Protein AF-A0A127T2H6-F1 (afdb_monomer)

Mean predicted aligned error: 13.93 Å

Sequence (149 aa):
MRALAIYRGICVNKRIDEARKVSEALLDDLENSSSQIDAILMRAKRLARLMRDTDAQVWLNLETKGYPDAFAFSELGSCIKYAESGGRVDLKTSKYYPQSLPTIEANAESDEALLNSLRTAKAPATKVKDFLEKNATEALMATQLKLQN

Solvent-accessible surface area (backbone atoms only — not comparable to full-atom values): 8615 Å² total; per-residue (Å²): 143,71,74,75,63,60,60,57,58,61,63,60,44,57,52,54,54,50,35,49,57,48,49,52,55,51,49,54,37,63,75,63,66,76,58,58,65,59,62,52,48,54,51,51,37,52,39,23,58,62,73,66,39,61,41,55,37,51,48,45,50,31,42,62,73,23,52,63,97,87,67,60,73,76,77,28,59,85,42,40,65,54,39,39,74,69,66,38,35,38,86,88,76,74,45,71,61,47,73,14,52,51,58,51,51,54,49,51,54,50,52,50,52,50,52,52,48,52,63,67,65,52,64,78,82,72,72,74,83,50,68,63,56,55,52,50,52,55,51,50,52,56,52,54,60,65,73,76,110

Structure (mmCIF, N/CA/C/O backbone):
data_AF-A0A127T2H6-F1
#
_entry.id   AF-A0A127T2H6-F1
#
loop_
_atom_site.group_PDB
_atom_site.id
_atom_site.type_symbol
_atom_site.label_atom_id
_atom_site.label_alt_id
_atom_site.label_comp_id
_atom_site.label_asym_id
_atom_site.label_entity_id
_atom_site.label_seq_id
_atom_site.pdbx_PDB_ins_code
_atom_site.Cartn_x
_atom_site.Cartn_y
_atom_site.Cartn_z
_atom_site.occupancy
_atom_site.B_iso_or_equiv
_atom_site.auth_seq_id
_atom_site.auth_comp_id
_atom_site.auth_asym_id
_atom_site.auth_atom_id
_atom_site.pdbx_PDB_model_num
ATOM 1 N N . MET A 1 1 ? 18.337 -3.214 -46.768 1.00 47.22 1 MET A N 1
ATOM 2 C CA . MET A 1 1 ? 18.427 -2.911 -45.318 1.00 47.22 1 MET A CA 1
ATOM 3 C C . MET A 1 1 ? 17.283 -1.998 -44.831 1.00 47.22 1 MET A C 1
ATOM 5 O O . MET A 1 1 ? 17.542 -0.901 -44.361 1.00 47.22 1 MET A O 1
ATOM 9 N N . ARG A 1 2 ? 16.004 -2.408 -44.928 1.00 47.03 2 ARG A N 1
ATOM 10 C CA . ARG A 1 2 ? 14.852 -1.604 -44.432 1.00 47.03 2 ARG A CA 1
ATOM 11 C C . ARG A 1 2 ? 13.894 -2.349 -43.485 1.00 47.03 2 ARG A C 1
ATOM 13 O O . ARG A 1 2 ? 13.033 -1.720 -42.889 1.00 47.03 2 ARG A O 1
ATOM 20 N N . ALA A 1 3 ? 14.076 -3.654 -43.273 1.00 50.41 3 ALA A N 1
ATOM 21 C CA . ALA A 1 3 ? 13.182 -4.460 -42.432 1.00 50.41 3 ALA A CA 1
ATOM 22 C C . ALA A 1 3 ? 13.450 -4.346 -40.912 1.00 50.41 3 ALA A C 1
ATOM 24 O O . ALA A 1 3 ? 12.582 -4.668 -40.109 1.00 50.41 3 ALA A O 1
ATOM 25 N N . LEU A 1 4 ? 14.621 -3.848 -40.498 1.00 50.59 4 LEU A N 1
ATOM 26 C CA . LEU A 1 4 ? 15.022 -3.781 -39.082 1.00 50.59 4 LEU A CA 1
ATOM 27 C C . LEU A 1 4 ? 14.454 -2.573 -38.311 1.00 50.59 4 LEU A C 1
ATOM 29 O O . LEU A 1 4 ? 14.447 -2.587 -37.083 1.00 50.59 4 LEU A O 1
ATOM 33 N N . ALA A 1 5 ? 13.954 -1.541 -39.000 1.00 50.31 5 ALA A N 1
ATOM 34 C CA . ALA A 1 5 ? 13.440 -0.330 -38.351 1.00 50.31 5 ALA A CA 1
ATOM 35 C C . ALA A 1 5 ? 11.970 -0.458 -37.903 1.00 50.31 5 ALA A C 1
ATOM 37 O O . ALA A 1 5 ? 11.601 0.061 -36.853 1.00 50.31 5 ALA A O 1
ATOM 38 N N . ILE A 1 6 ? 11.143 -1.202 -38.646 1.00 52.28 6 ILE A N 1
ATOM 39 C CA . ILE A 1 6 ? 9.703 -1.348 -38.358 1.00 52.28 6 ILE A CA 1
ATOM 40 C C . ILE A 1 6 ? 9.475 -2.245 -37.129 1.00 52.28 6 ILE A C 1
ATOM 42 O O . ILE A 1 6 ? 8.638 -1.945 -36.279 1.00 52.28 6 ILE A O 1
ATOM 46 N N . TYR A 1 7 ? 10.288 -3.293 -36.960 1.00 48.94 7 TYR A N 1
ATOM 47 C CA . TYR A 1 7 ? 10.193 -4.191 -35.803 1.0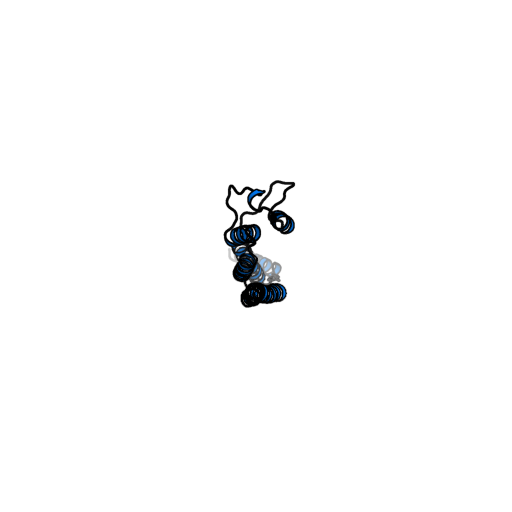0 48.94 7 TYR A CA 1
ATOM 48 C C . TYR A 1 7 ? 10.565 -3.521 -34.468 1.00 48.94 7 TYR A C 1
ATOM 50 O O . TYR A 1 7 ? 10.040 -3.904 -33.422 1.00 48.94 7 TYR A O 1
ATOM 58 N N . ARG A 1 8 ? 11.419 -2.486 -34.482 1.00 48.19 8 ARG A N 1
ATOM 59 C CA . ARG A 1 8 ? 11.766 -1.727 -33.268 1.00 48.19 8 ARG A CA 1
ATOM 60 C C . ARG A 1 8 ? 10.619 -0.839 -32.773 1.00 48.19 8 ARG A C 1
ATOM 62 O O . ARG A 1 8 ? 10.473 -0.699 -31.566 1.00 48.19 8 ARG A O 1
ATOM 69 N N . GLY A 1 9 ? 9.781 -0.300 -33.662 1.00 47.81 9 GLY A N 1
ATOM 70 C CA . GLY A 1 9 ? 8.626 0.526 -33.275 1.00 47.81 9 GLY A CA 1
ATOM 71 C C . GLY A 1 9 ? 7.462 -0.278 -32.682 1.00 47.81 9 GLY A C 1
ATOM 72 O O . GLY A 1 9 ? 6.836 0.149 -31.717 1.00 47.81 9 GLY A O 1
ATOM 73 N N . ILE A 1 10 ? 7.212 -1.485 -33.199 1.00 51.56 10 ILE A N 1
ATOM 74 C CA . ILE A 1 10 ? 6.084 -2.334 -32.771 1.00 51.56 10 ILE A CA 1
ATOM 75 C C . ILE A 1 10 ? 6.310 -2.930 -31.368 1.00 51.56 10 ILE A C 1
ATOM 77 O O . ILE A 1 10 ? 5.364 -3.091 -30.598 1.00 51.56 10 ILE A O 1
ATOM 81 N N . CYS A 1 11 ? 7.559 -3.228 -30.995 1.00 50.41 11 CYS A N 1
ATOM 82 C CA . CYS A 1 11 ? 7.880 -3.768 -29.668 1.00 50.41 11 CYS A CA 1
ATOM 83 C C . CYS A 1 11 ? 7.934 -2.710 -28.553 1.00 50.41 11 CYS A C 1
ATOM 85 O O . CYS A 1 11 ? 7.750 -3.062 -27.389 1.00 50.41 11 CYS A O 1
ATOM 87 N N . VAL A 1 12 ? 8.159 -1.430 -28.876 1.00 54.06 12 VAL A N 1
ATOM 88 C CA . VAL A 1 12 ? 8.199 -0.350 -27.871 1.00 54.06 12 VAL A CA 1
ATOM 89 C C . VAL A 1 12 ? 6.795 -0.003 -27.359 1.00 54.06 12 VAL A C 1
ATOM 91 O O . VAL A 1 12 ? 6.654 0.312 -26.179 1.00 54.06 12 VAL A O 1
ATOM 94 N N . ASN A 1 13 ? 5.754 -0.166 -28.183 1.00 63.78 13 ASN A N 1
ATOM 95 C CA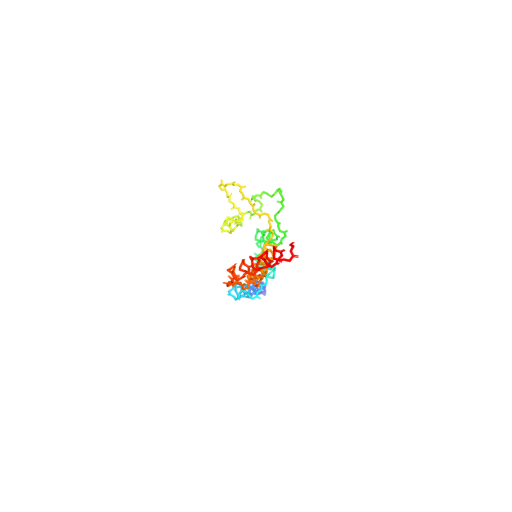 . ASN A 1 13 ? 4.382 0.173 -27.793 1.00 63.78 13 ASN A CA 1
ATOM 96 C C . ASN A 1 13 ? 3.697 -0.886 -26.924 1.00 63.78 13 ASN A C 1
ATOM 98 O O . ASN A 1 13 ? 3.054 -0.508 -25.959 1.00 63.78 13 ASN A O 1
ATOM 102 N N . LYS A 1 14 ? 3.919 -2.194 -27.132 1.00 81.75 14 LYS A N 1
ATOM 103 C CA . LYS A 1 14 ? 3.189 -3.247 -26.381 1.00 81.75 14 LYS A CA 1
ATOM 104 C C . LYS A 1 14 ? 3.264 -3.103 -24.858 1.00 81.75 14 LYS A C 1
ATOM 106 O O . LYS A 1 14 ? 2.271 -3.291 -24.168 1.00 81.75 14 LYS A O 1
ATOM 111 N N . ARG A 1 15 ? 4.441 -2.756 -24.335 1.00 86.31 15 ARG A N 1
ATOM 112 C CA . ARG A 1 15 ? 4.653 -2.548 -22.895 1.00 86.31 15 ARG A CA 1
ATOM 113 C C . ARG A 1 15 ? 3.998 -1.261 -22.396 1.00 86.31 15 ARG A C 1
ATOM 115 O O . ARG A 1 15 ? 3.480 -1.241 -21.289 1.00 86.31 15 ARG A O 1
ATOM 122 N N . ILE A 1 16 ? 4.070 -0.187 -23.183 1.00 88.88 16 ILE A N 1
ATOM 123 C CA . ILE A 1 16 ? 3.451 1.097 -22.833 1.00 88.88 16 ILE A CA 1
ATOM 124 C C . ILE A 1 16 ? 1.924 0.976 -22.890 1.00 88.88 16 ILE A C 1
ATOM 126 O O . ILE A 1 16 ? 1.243 1.475 -22.002 1.00 88.88 16 ILE A O 1
ATOM 130 N N . ASP A 1 17 ? 1.397 0.238 -23.865 1.00 89.88 17 ASP A N 1
ATOM 131 C CA . ASP A 1 17 ? -0.023 -0.086 -23.987 1.00 89.88 17 ASP A CA 1
ATOM 132 C C . ASP A 1 17 ? -0.498 -0.941 -22.805 1.00 89.88 17 ASP A C 1
ATOM 134 O O . ASP A 1 17 ? -1.566 -0.702 -22.248 1.00 89.88 17 ASP A O 1
ATOM 138 N N . GLU A 1 18 ? 0.305 -1.920 -22.379 1.00 89.94 18 GLU A N 1
ATOM 139 C CA . GLU A 1 18 ? 0.017 -2.708 -21.180 1.00 89.94 18 GLU A CA 1
ATOM 140 C C . GLU A 1 18 ? 0.066 -1.849 -19.912 1.00 89.94 18 GLU A C 1
ATOM 142 O O . GLU A 1 18 ? -0.828 -1.950 -19.076 1.00 89.94 18 GLU A O 1
ATOM 147 N N . ALA A 1 19 ? 1.060 -0.967 -19.785 1.00 92.44 19 ALA A N 1
ATOM 148 C CA . ALA A 1 19 ? 1.148 -0.035 -18.668 1.00 92.44 19 ALA A CA 1
ATOM 149 C C . ALA A 1 19 ? -0.075 0.886 -18.611 1.00 92.44 19 ALA A C 1
ATOM 151 O O . ALA A 1 19 ? -0.628 1.069 -17.532 1.00 92.44 19 ALA A O 1
ATOM 152 N N . ARG A 1 20 ? -0.548 1.381 -19.763 1.00 91.94 20 ARG A N 1
ATOM 153 C CA . ARG A 1 20 ? -1.760 2.204 -19.854 1.00 91.94 20 ARG A CA 1
ATOM 154 C C . ARG A 1 20 ? -3.003 1.444 -19.387 1.00 91.94 20 ARG A C 1
ATOM 156 O O . ARG A 1 20 ? -3.742 1.946 -18.549 1.00 91.94 20 ARG A O 1
ATOM 163 N N . LYS A 1 21 ? -3.190 0.205 -19.850 1.00 93.12 21 LYS A N 1
ATOM 164 C CA . LYS A 1 21 ? -4.308 -0.644 -19.400 1.00 93.12 21 LYS A CA 1
ATOM 165 C C . LYS A 1 21 ? -4.258 -0.920 -17.898 1.00 93.12 21 LYS A C 1
ATOM 167 O O . LYS A 1 21 ? -5.286 -0.928 -17.234 1.00 93.12 21 LYS A O 1
ATOM 172 N N . VAL A 1 22 ? -3.061 -1.168 -17.360 1.00 93.19 22 VAL A N 1
ATOM 173 C CA . VAL A 1 22 ? -2.882 -1.388 -15.919 1.00 93.19 22 VAL A CA 1
ATOM 174 C C . VAL A 1 22 ? -3.149 -0.106 -15.133 1.00 93.19 22 VAL A C 1
ATOM 176 O O . VAL A 1 22 ? -3.742 -0.195 -14.066 1.00 93.19 22 VAL A O 1
ATOM 179 N N . SER A 1 23 ? -2.747 1.064 -15.637 1.00 92.44 23 SER A N 1
ATOM 180 C CA . SER A 1 23 ? -3.017 2.337 -14.964 1.00 92.44 23 SER A CA 1
ATOM 181 C C . SER A 1 23 ? -4.495 2.716 -14.978 1.00 92.44 23 SER A C 1
ATOM 183 O O . SER A 1 23 ? -4.971 3.215 -13.970 1.00 92.44 23 SER A O 1
ATOM 185 N N . GLU A 1 24 ? -5.213 2.455 -16.075 1.00 93.31 24 GLU A N 1
ATOM 186 C CA . GLU A 1 24 ? -6.666 2.675 -16.159 1.00 93.31 24 GLU A CA 1
ATOM 187 C C . GLU A 1 24 ? -7.391 1.810 -15.124 1.00 93.31 24 GLU A C 1
ATOM 189 O O . GLU A 1 24 ? -8.081 2.337 -14.262 1.00 93.31 24 GLU A O 1
ATOM 194 N N . ALA A 1 25 ? -7.115 0.502 -15.107 1.00 91.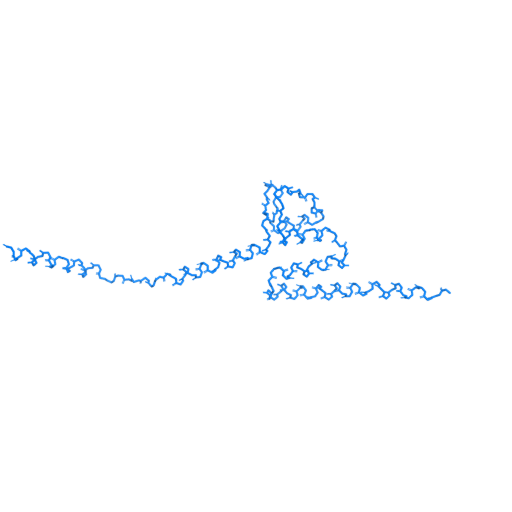19 25 ALA A N 1
ATOM 195 C CA . ALA A 1 25 ? -7.709 -0.400 -14.121 1.00 91.19 25 ALA A CA 1
ATOM 196 C C . ALA A 1 25 ? -7.344 -0.032 -12.670 1.00 91.19 25 ALA A C 1
ATOM 198 O O . ALA A 1 25 ? -8.168 -0.160 -11.772 1.00 91.19 25 ALA A O 1
ATOM 199 N N . LEU A 1 26 ? -6.107 0.420 -12.428 1.00 92.69 26 LEU A N 1
ATOM 200 C CA . LEU A 1 26 ? -5.677 0.867 -11.102 1.00 92.69 26 LEU A CA 1
ATOM 201 C C . LEU A 1 26 ? -6.419 2.135 -10.661 1.00 92.69 26 LEU A C 1
ATOM 203 O O . LEU A 1 26 ? -6.751 2.260 -9.486 1.00 92.69 26 LEU A O 1
ATOM 207 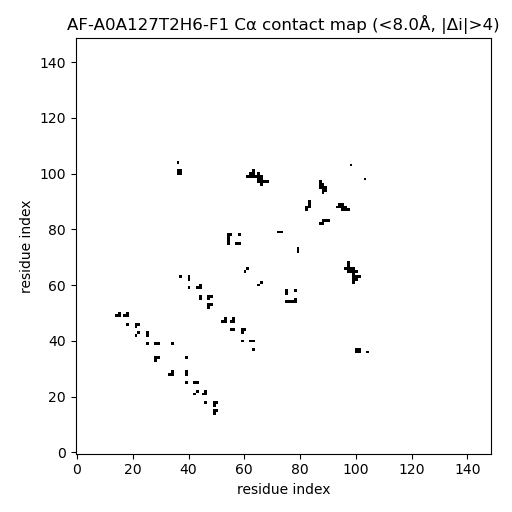N N . LEU A 1 27 ? -6.654 3.072 -11.581 1.00 92.62 27 LEU A N 1
ATOM 208 C CA . LEU A 1 27 ? -7.408 4.287 -11.293 1.00 92.62 27 LEU A CA 1
ATOM 209 C C . LEU A 1 27 ? -8.872 3.951 -10.988 1.00 92.62 27 LEU A C 1
ATOM 211 O O . LEU A 1 27 ? -9.393 4.412 -9.977 1.00 92.62 27 LEU A O 1
ATOM 215 N N . ASP A 1 28 ? -9.481 3.071 -11.785 1.00 92.25 28 ASP A N 1
ATOM 216 C CA . ASP A 1 28 ? -10.850 2.601 -11.564 1.00 92.25 28 ASP A CA 1
ATOM 217 C C . ASP A 1 28 ? -11.016 1.939 -10.184 1.00 92.25 28 ASP A C 1
ATOM 219 O O . ASP A 1 28 ? -12.025 2.153 -9.507 1.00 92.25 28 ASP A O 1
ATOM 223 N N . ASP A 1 29 ? -10.032 1.152 -9.732 1.00 90.38 29 ASP A N 1
ATOM 224 C CA . ASP A 1 29 ? -10.055 0.543 -8.396 1.00 90.38 29 ASP A CA 1
ATOM 225 C C . ASP A 1 29 ? -9.981 1.582 -7.269 1.00 90.38 29 ASP A C 1
ATOM 227 O O . ASP A 1 29 ? -10.649 1.428 -6.243 1.00 90.38 29 ASP A O 1
ATOM 231 N N . LEU A 1 30 ? -9.158 2.621 -7.450 1.00 88.50 30 LEU A N 1
ATOM 232 C CA . LEU A 1 30 ? -8.968 3.692 -6.470 1.00 88.50 30 LEU A CA 1
ATOM 233 C C . LEU A 1 30 ? -10.209 4.581 -6.358 1.00 88.50 30 LEU A C 1
ATOM 235 O O . LEU A 1 30 ? -10.592 4.951 -5.250 1.00 88.50 30 LEU A O 1
ATOM 239 N N . GLU A 1 31 ? -10.844 4.908 -7.483 1.00 91.31 31 GLU A N 1
ATOM 240 C CA . GLU A 1 31 ? -12.032 5.768 -7.517 1.00 91.31 31 GLU A CA 1
ATOM 241 C C . GLU A 1 31 ? -13.277 5.061 -6.979 1.00 91.31 31 GLU A C 1
ATOM 243 O O . GLU A 1 31 ? -14.078 5.667 -6.269 1.00 91.31 31 GLU A O 1
ATOM 248 N N . ASN A 1 32 ? -13.430 3.768 -7.275 1.00 88.25 32 ASN A N 1
ATOM 249 C CA . ASN A 1 32 ? -14.586 3.000 -6.821 1.00 88.25 32 ASN A CA 1
ATOM 250 C C . ASN A 1 32 ? -14.397 2.387 -5.425 1.00 88.25 32 ASN A C 1
ATOM 252 O O . ASN A 1 32 ? -15.345 1.8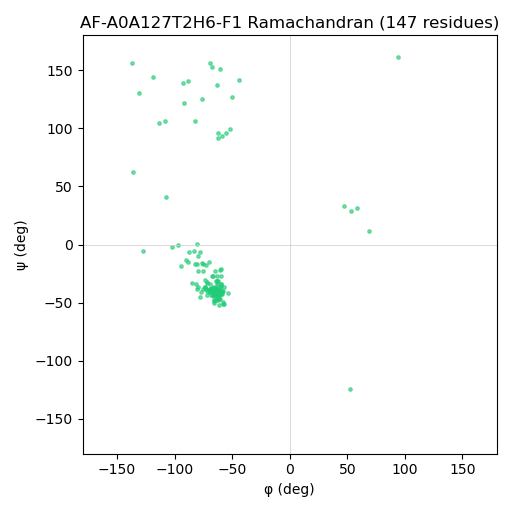08 -4.892 1.00 88.25 32 ASN A O 1
ATOM 256 N N . SER A 1 33 ? -13.200 2.486 -4.824 1.00 77.31 33 SER A N 1
ATOM 257 C CA . SER A 1 33 ? -12.854 1.882 -3.520 1.00 77.31 33 SER A CA 1
ATOM 258 C C . SER A 1 33 ? -13.296 0.413 -3.398 1.00 77.31 33 SER A C 1
ATOM 260 O O . SER A 1 33 ? -13.710 -0.056 -2.342 1.00 77.31 33 SER A O 1
ATOM 262 N N . SER A 1 34 ? -13.273 -0.309 -4.519 1.00 73.00 34 SER A N 1
ATOM 263 C CA . SER A 1 34 ? -13.901 -1.629 -4.657 1.00 73.00 34 SER A CA 1
ATOM 264 C C . SER A 1 34 ? -12.974 -2.778 -4.262 1.00 73.00 34 SER A C 1
ATOM 266 O O . SER A 1 34 ? -13.425 -3.909 -4.079 1.00 73.00 34 SER A O 1
ATOM 268 N N . SER A 1 35 ? -11.675 -2.495 -4.156 1.00 83.50 35 SER A N 1
ATOM 269 C CA . SER A 1 35 ? -10.616 -3.476 -3.945 1.00 83.50 35 SER A CA 1
ATOM 270 C C . SER A 1 35 ? -9.885 -3.221 -2.631 1.00 83.50 35 SER A C 1
ATOM 272 O O . SER A 1 35 ? -9.638 -2.075 -2.268 1.00 83.50 35 SER A O 1
ATOM 274 N N . GLN A 1 36 ? -9.475 -4.302 -1.964 1.00 88.19 36 GLN A N 1
ATOM 275 C CA . GLN A 1 36 ? -8.591 -4.240 -0.797 1.00 88.19 36 GLN A CA 1
ATOM 276 C C . GLN A 1 36 ? -7.249 -3.595 -1.155 1.00 88.19 36 GLN A C 1
ATOM 278 O O . GLN A 1 36 ? -6.758 -3.741 -2.287 1.00 88.19 36 GLN A O 1
ATOM 283 N N . ILE A 1 37 ? -6.617 -2.944 -0.179 1.00 89.38 37 ILE A N 1
ATOM 284 C CA . ILE A 1 37 ? -5.368 -2.207 -0.403 1.00 89.38 37 ILE A CA 1
ATOM 285 C C . ILE A 1 37 ? -4.250 -3.119 -0.933 1.00 89.38 37 ILE A C 1
ATOM 287 O O . ILE A 1 37 ? -3.491 -2.705 -1.811 1.00 89.38 37 ILE A O 1
ATOM 291 N N . ASP A 1 38 ? -4.176 -4.380 -0.498 1.00 88.88 38 ASP A N 1
ATOM 292 C CA . ASP A 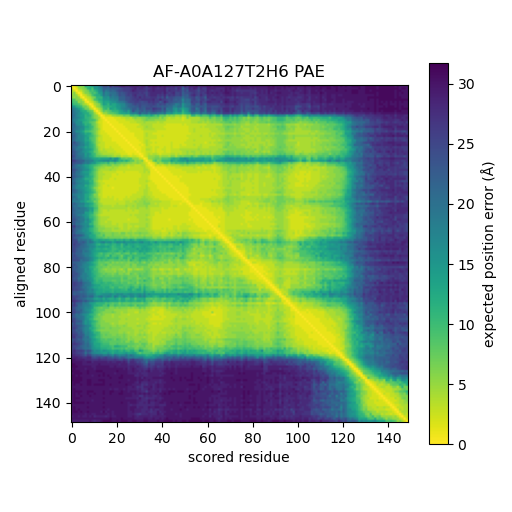1 38 ? -3.179 -5.336 -1.010 1.00 88.88 38 ASP A CA 1
ATOM 293 C C . ASP A 1 38 ? -3.303 -5.566 -2.532 1.00 88.88 38 ASP A C 1
ATOM 295 O O . ASP A 1 38 ? -2.313 -5.527 -3.269 1.00 88.88 38 ASP A O 1
ATOM 299 N N . ALA A 1 39 ? -4.531 -5.706 -3.043 1.00 90.06 39 ALA A N 1
ATOM 300 C CA . ALA A 1 39 ? -4.777 -5.889 -4.474 1.00 90.06 39 ALA A CA 1
ATOM 301 C C . ALA A 1 39 ? -4.361 -4.650 -5.288 1.00 90.06 39 ALA A C 1
ATOM 303 O O . ALA A 1 39 ? -3.743 -4.776 -6.356 1.00 90.06 39 ALA A O 1
ATOM 304 N N . ILE A 1 40 ? -4.642 -3.457 -4.755 1.00 91.81 40 ILE A N 1
ATOM 305 C CA . ILE A 1 40 ? -4.258 -2.169 -5.347 1.00 91.81 40 ILE A CA 1
ATOM 306 C C . ILE A 1 40 ? -2.728 -2.040 -5.386 1.00 91.81 40 ILE A C 1
ATOM 308 O O . ILE A 1 40 ? -2.155 -1.741 -6.439 1.00 91.81 40 ILE A O 1
ATOM 312 N N . LEU A 1 41 ? -2.040 -2.345 -4.282 1.00 91.81 41 LEU A N 1
ATOM 313 C CA . LEU A 1 41 ? -0.575 -2.305 -4.200 1.00 91.81 41 LEU A CA 1
ATOM 314 C C . LEU A 1 41 ? 0.087 -3.285 -5.169 1.00 91.81 41 LEU A C 1
ATOM 316 O O . LEU A 1 41 ? 1.072 -2.944 -5.831 1.00 91.81 41 LEU A O 1
ATOM 320 N N . MET A 1 42 ? -0.468 -4.487 -5.315 1.00 91.69 42 MET A N 1
ATOM 321 C CA . MET A 1 42 ? 0.047 -5.485 -6.252 1.00 91.69 42 MET A CA 1
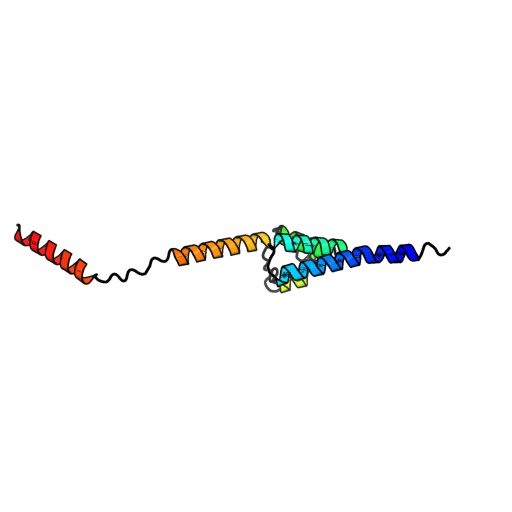ATOM 322 C C . MET A 1 42 ? -0.098 -5.036 -7.712 1.00 91.69 42 MET A C 1
ATOM 324 O O . MET A 1 42 ? 0.826 -5.239 -8.516 1.00 91.69 42 MET A O 1
ATOM 328 N N . ARG A 1 43 ? -1.201 -4.360 -8.062 1.00 92.31 43 ARG A N 1
ATOM 329 C CA . ARG A 1 43 ? -1.379 -3.740 -9.387 1.00 92.31 43 ARG A CA 1
ATOM 330 C C . ARG A 1 43 ? -0.445 -2.550 -9.603 1.00 92.31 43 ARG A C 1
ATOM 332 O O . ARG A 1 43 ? 0.222 -2.499 -10.640 1.00 92.31 43 ARG A O 1
ATOM 339 N N . ALA A 1 44 ? -0.292 -1.669 -8.617 1.00 93.00 44 ALA A N 1
ATOM 340 C CA . ALA A 1 44 ? 0.673 -0.570 -8.668 1.00 93.00 44 ALA A CA 1
ATOM 341 C C . ALA A 1 44 ? 2.114 -1.085 -8.853 1.00 93.00 44 ALA A C 1
ATOM 343 O O . ALA A 1 44 ? 2.875 -0.578 -9.680 1.00 93.00 44 ALA A O 1
ATOM 344 N N . LYS A 1 45 ? 2.483 -2.172 -8.168 1.00 92.94 45 LYS A N 1
ATOM 345 C CA . LYS A 1 45 ? 3.806 -2.798 -8.300 1.00 92.94 45 LYS A CA 1
ATOM 346 C C . LYS A 1 45 ? 4.016 -3.403 -9.686 1.00 92.94 45 LYS A C 1
ATOM 348 O O . LYS A 1 45 ? 5.122 -3.341 -10.229 1.00 92.94 45 LYS A O 1
ATOM 353 N N . ARG A 1 46 ? 2.966 -3.973 -10.289 1.00 92.56 46 ARG A N 1
ATOM 354 C CA . ARG A 1 46 ? 2.998 -4.417 -11.691 1.00 92.56 46 ARG A CA 1
ATOM 355 C C . ARG A 1 46 ? 3.234 -3.238 -12.637 1.00 92.56 46 ARG A C 1
ATOM 357 O O . ARG A 1 46 ? 4.073 -3.362 -13.527 1.00 92.56 46 ARG A O 1
ATOM 364 N N . LEU A 1 47 ? 2.564 -2.106 -12.427 1.00 93.06 47 LEU A N 1
ATOM 365 C CA . LEU A 1 47 ? 2.782 -0.892 -13.217 1.00 93.06 47 LEU A CA 1
ATOM 366 C C . LEU A 1 47 ? 4.230 -0.391 -13.100 1.00 93.06 47 LEU A C 1
ATOM 368 O O . LEU A 1 47 ? 4.884 -0.156 -14.118 1.00 93.06 47 LEU A O 1
ATOM 372 N N . ALA A 1 48 ? 4.766 -0.324 -11.880 1.00 93.12 48 ALA A N 1
ATOM 373 C CA . ALA A 1 48 ? 6.148 0.087 -11.634 1.00 93.12 48 ALA A CA 1
ATOM 374 C C . ALA A 1 48 ? 7.163 -0.825 -12.356 1.00 93.12 48 ALA A C 1
ATOM 376 O O . ALA A 1 48 ? 8.113 -0.341 -12.975 1.00 93.12 48 ALA A O 1
ATOM 377 N N . ARG A 1 49 ? 6.920 -2.145 -12.385 1.00 92.12 49 ARG A N 1
ATOM 378 C CA . ARG A 1 49 ? 7.727 -3.107 -13.166 1.00 92.12 49 ARG A CA 1
ATOM 379 C C . ARG A 1 49 ? 7.665 -2.845 -14.671 1.00 92.12 49 ARG A C 1
ATOM 381 O O . ARG A 1 49 ? 8.699 -2.902 -15.338 1.00 92.12 49 ARG A O 1
ATOM 388 N N . LEU A 1 50 ? 6.483 -2.540 -15.211 1.00 91.31 50 LEU A N 1
ATOM 389 C CA . LEU A 1 50 ? 6.318 -2.209 -16.633 1.00 91.31 50 LEU A CA 1
ATOM 390 C C . LEU A 1 50 ? 7.069 -0.918 -16.997 1.00 91.31 50 LEU A C 1
ATOM 392 O O . LEU A 1 50 ? 7.714 -0.852 -18.050 1.00 91.31 50 LEU A O 1
ATOM 396 N N . MET A 1 51 ? 7.055 0.074 -16.105 1.00 90.56 51 MET A N 1
ATOM 397 C CA . MET A 1 51 ? 7.778 1.342 -16.272 1.00 90.56 51 MET A CA 1
ATOM 398 C C . MET A 1 51 ? 9.271 1.258 -15.945 1.00 90.56 51 MET A C 1
ATOM 400 O O . MET A 1 51 ? 10.017 2.157 -16.320 1.00 90.56 51 MET A O 1
ATOM 404 N N . ARG A 1 52 ? 9.728 0.139 -15.364 1.00 89.94 52 ARG A N 1
ATOM 405 C CA . ARG A 1 52 ? 11.104 -0.059 -14.873 1.00 89.94 52 ARG A CA 1
ATOM 406 C C . ARG A 1 52 ? 11.510 0.972 -13.821 1.00 89.94 52 ARG A C 1
ATOM 408 O O . ARG A 1 52 ? 12.681 1.320 -13.720 1.00 89.94 52 ARG A O 1
ATOM 415 N N . ASP A 1 53 ? 10.542 1.427 -13.041 1.00 91.25 53 ASP A N 1
ATOM 416 C CA . ASP A 1 53 ? 10.787 2.316 -11.917 1.00 91.25 53 ASP A CA 1
ATOM 417 C C . ASP A 1 53 ? 11.213 1.464 -10.716 1.00 91.25 53 ASP A C 1
ATOM 419 O O . ASP A 1 53 ? 10.420 0.683 -10.180 1.00 91.25 53 ASP A O 1
ATOM 423 N N . THR A 1 54 ? 12.499 1.505 -10.374 1.00 89.88 54 THR A N 1
ATOM 424 C CA . THR A 1 54 ? 13.071 0.716 -9.275 1.00 89.88 54 THR A CA 1
ATOM 425 C C . THR A 1 54 ? 12.707 1.293 -7.918 1.00 89.88 54 THR A C 1
ATOM 427 O O . THR A 1 54 ? 12.393 0.525 -7.011 1.00 89.88 54 THR A O 1
ATOM 430 N N . ASP A 1 55 ? 12.677 2.618 -7.800 1.00 89.69 55 ASP A N 1
ATOM 431 C CA . ASP A 1 55 ? 12.369 3.318 -6.554 1.00 89.69 55 ASP A CA 1
ATOM 432 C C . ASP A 1 55 ? 10.919 3.032 -6.158 1.00 89.69 55 ASP A C 1
ATOM 434 O O . ASP A 1 55 ? 10.647 2.584 -5.041 1.00 89.69 55 ASP A O 1
ATOM 438 N N . ALA A 1 56 ? 9.991 3.156 -7.115 1.00 90.81 56 ALA A N 1
ATOM 439 C CA . ALA A 1 56 ? 8.585 2.842 -6.882 1.00 90.81 56 ALA A CA 1
ATOM 440 C C . ALA A 1 56 ? 8.374 1.360 -6.543 1.00 90.81 56 ALA A C 1
ATOM 442 O O . ALA A 1 56 ? 7.538 1.026 -5.706 1.00 90.81 56 ALA A O 1
ATOM 443 N N . GLN A 1 57 ? 9.141 0.447 -7.150 1.00 91.56 57 GLN A N 1
ATOM 444 C CA . GLN A 1 57 ? 9.063 -0.977 -6.810 1.00 91.56 57 GLN A CA 1
ATOM 445 C C . GLN A 1 57 ? 9.517 -1.269 -5.378 1.00 91.56 57 GLN A C 1
ATOM 447 O O . GLN A 1 57 ? 8.893 -2.106 -4.719 1.00 91.56 57 GLN A O 1
ATOM 452 N N . VAL A 1 58 ? 10.590 -0.620 -4.914 1.00 90.31 58 VAL A N 1
ATOM 453 C CA . VAL A 1 58 ? 11.084 -0.751 -3.536 1.00 90.31 58 VAL A CA 1
ATOM 454 C C . VAL A 1 58 ? 10.061 -0.170 -2.572 1.00 90.31 58 VAL A C 1
ATOM 456 O O . VAL A 1 58 ? 9.625 -0.875 -1.662 1.00 90.31 58 VAL A O 1
ATOM 459 N N . TRP A 1 59 ? 9.605 1.056 -2.826 1.00 90.12 59 TRP A N 1
ATOM 460 C CA . TRP A 1 59 ? 8.615 1.725 -1.991 1.00 90.12 59 TRP A CA 1
ATOM 461 C C . TRP A 1 59 ? 7.318 0.917 -1.865 1.00 90.12 59 TRP A C 1
ATOM 463 O O . TRP A 1 59 ? 6.903 0.596 -0.757 1.00 90.12 59 TRP A O 1
ATOM 473 N N . LEU A 1 60 ? 6.726 0.470 -2.977 1.00 91.81 60 LEU A N 1
ATOM 474 C CA . LEU A 1 60 ? 5.497 -0.334 -2.945 1.00 91.81 60 LEU A CA 1
ATOM 475 C C . LEU A 1 60 ? 5.689 -1.678 -2.230 1.00 91.81 60 LEU A C 1
ATOM 477 O O . LEU A 1 60 ? 4.765 -2.202 -1.610 1.00 91.81 60 LEU A O 1
ATOM 481 N N . ASN A 1 61 ? 6.891 -2.256 -2.295 1.00 91.00 61 ASN A N 1
ATOM 482 C CA . ASN A 1 61 ? 7.207 -3.476 -1.558 1.00 91.00 61 ASN A CA 1
ATOM 483 C C . ASN A 1 61 ? 7.273 -3.230 -0.043 1.00 91.00 61 ASN A C 1
ATOM 485 O O . ASN A 1 61 ? 6.808 -4.082 0.714 1.00 91.00 61 ASN A O 1
ATOM 489 N N . LEU A 1 62 ? 7.805 -2.081 0.380 1.00 89.50 62 LEU A N 1
ATOM 490 C CA . LEU A 1 62 ? 7.793 -1.642 1.777 1.00 89.50 62 LEU A CA 1
ATOM 491 C C . LEU A 1 62 ? 6.367 -1.332 2.245 1.00 89.50 62 LEU A C 1
ATOM 493 O O . LEU A 1 62 ? 5.977 -1.777 3.314 1.00 89.50 62 LEU A O 1
ATOM 497 N N . GLU A 1 63 ? 5.538 -0.688 1.423 1.00 89.38 63 GLU A N 1
ATOM 498 C CA . GLU A 1 63 ? 4.132 -0.435 1.778 1.00 89.38 63 GLU A CA 1
ATOM 499 C C . GLU A 1 63 ? 3.324 -1.730 1.963 1.00 89.38 63 GLU A C 1
ATOM 501 O O . GLU A 1 63 ? 2.426 -1.788 2.803 1.00 89.38 63 GLU A O 1
ATOM 506 N N . THR A 1 64 ? 3.672 -2.794 1.229 1.00 89.81 64 THR A N 1
ATOM 507 C CA . THR A 1 64 ? 3.011 -4.106 1.352 1.00 89.81 64 THR A CA 1
ATOM 508 C C . THR A 1 64 ? 3.497 -4.884 2.580 1.00 89.81 64 THR A C 1
ATOM 510 O O . THR A 1 64 ? 2.697 -5.472 3.304 1.00 89.81 64 THR A O 1
ATOM 513 N N . LYS A 1 65 ? 4.815 -4.918 2.823 1.00 88.94 65 LYS A N 1
ATOM 514 C CA . LYS A 1 65 ? 5.423 -5.765 3.869 1.00 88.94 65 LYS A CA 1
ATOM 515 C C . LYS A 1 65 ? 5.644 -5.058 5.205 1.00 88.94 65 LYS A C 1
ATOM 517 O O . LYS A 1 65 ? 5.807 -5.730 6.216 1.00 88.94 65 LYS A O 1
ATOM 522 N N . GLY A 1 66 ? 5.640 -3.734 5.202 1.00 87.00 66 GLY A N 1
ATOM 523 C CA . GLY A 1 66 ? 6.096 -2.904 6.307 1.00 87.00 66 GLY A CA 1
ATOM 524 C C . GLY A 1 66 ? 7.558 -2.494 6.139 1.00 87.00 66 GLY A C 1
ATOM 525 O O . GLY A 1 66 ? 8.322 -3.095 5.374 1.00 87.00 66 GLY A O 1
ATOM 526 N N . TYR A 1 67 ? 7.929 -1.444 6.863 1.00 86.94 67 TYR A N 1
ATOM 527 C CA . TYR A 1 67 ? 9.291 -0.928 6.906 1.00 86.94 67 TYR A CA 1
ATOM 528 C C . TYR A 1 67 ? 10.089 -1.644 8.007 1.00 86.94 67 TYR A C 1
ATOM 530 O O . TYR A 1 67 ? 9.537 -1.898 9.079 1.00 86.94 67 TYR A O 1
ATOM 538 N N . PRO A 1 68 ? 11.372 -1.973 7.774 1.00 85.00 68 PRO A N 1
ATOM 539 C CA . PRO A 1 68 ? 12.227 -2.558 8.803 1.00 85.00 68 PRO A CA 1
ATOM 540 C C . PRO A 1 68 ? 12.558 -1.546 9.914 1.00 85.00 68 PRO A C 1
ATOM 542 O O . PRO A 1 68 ? 12.585 -0.341 9.679 1.00 85.00 68 PRO A O 1
ATOM 545 N N . ASP A 1 69 ? 12.888 -2.036 11.111 1.00 76.75 69 ASP A N 1
ATOM 546 C CA . ASP A 1 69 ? 13.157 -1.187 12.289 1.00 76.75 69 ASP A CA 1
ATOM 547 C C . ASP A 1 69 ? 14.382 -0.263 12.124 1.00 76.75 69 ASP A C 1
ATOM 549 O O . ASP A 1 69 ? 14.466 0.805 12.729 1.00 76.75 69 ASP A O 1
ATOM 553 N N . ALA A 1 70 ? 15.342 -0.666 11.287 1.00 77.62 70 ALA A N 1
ATOM 554 C CA . ALA A 1 70 ? 16.548 0.095 10.959 1.00 77.62 70 ALA A CA 1
ATOM 555 C C . ALA A 1 70 ? 16.489 0.672 9.533 1.00 77.62 70 ALA A C 1
ATOM 557 O O . ALA A 1 70 ? 17.465 0.608 8.788 1.00 77.62 70 ALA A O 1
ATOM 558 N N . PHE A 1 71 ? 15.326 1.180 9.119 1.00 76.50 71 PHE A N 1
ATOM 559 C CA . PHE A 1 71 ? 15.139 1.715 7.775 1.00 76.50 71 PHE A CA 1
ATOM 560 C C . PHE A 1 71 ? 15.765 3.106 7.601 1.00 76.50 71 PHE A C 1
ATOM 562 O O . PHE A 1 71 ? 15.434 4.047 8.326 1.00 76.50 71 PHE A O 1
ATOM 569 N N . ALA A 1 72 ? 16.633 3.260 6.599 1.00 77.38 72 ALA A N 1
ATOM 570 C CA . ALA A 1 72 ? 17.174 4.557 6.213 1.00 77.38 72 ALA A CA 1
ATOM 571 C C . ALA A 1 72 ? 16.312 5.194 5.113 1.00 77.38 72 ALA A C 1
ATOM 573 O O . ALA A 1 72 ? 16.187 4.656 4.016 1.00 77.38 72 ALA A O 1
ATOM 574 N N . PHE A 1 73 ? 15.775 6.396 5.355 1.00 76.06 73 PHE A N 1
ATOM 575 C CA . PHE A 1 73 ? 14.912 7.093 4.384 1.00 76.06 73 PHE A CA 1
ATOM 576 C C . PHE A 1 73 ? 15.590 7.382 3.037 1.00 76.06 73 PHE A C 1
ATOM 578 O O . PHE A 1 73 ? 14.911 7.555 2.028 1.00 76.06 73 PHE A O 1
ATOM 585 N N . SER A 1 74 ? 16.925 7.393 2.999 1.00 76.56 74 SER A N 1
ATOM 586 C CA . SER A 1 74 ? 17.710 7.495 1.767 1.00 76.56 74 SER A CA 1
ATOM 587 C C . SER A 1 74 ? 17.467 6.339 0.789 1.00 76.56 74 SER A C 1
ATOM 589 O O . SER A 1 74 ? 17.699 6.509 -0.405 1.00 76.56 74 SER A O 1
ATOM 591 N N . GLU A 1 75 ? 16.984 5.184 1.260 1.00 77.69 75 GLU A N 1
ATOM 592 C CA . GLU A 1 75 ? 16.683 4.013 0.422 1.00 77.69 75 GLU A CA 1
ATOM 593 C C . GLU A 1 75 ? 15.424 4.192 -0.446 1.00 77.69 75 GLU A C 1
ATOM 595 O O . GLU A 1 75 ? 15.260 3.480 -1.434 1.00 77.69 75 GLU A O 1
ATOM 600 N N . LEU A 1 76 ? 14.550 5.157 -0.125 1.00 79.19 76 LEU A N 1
ATOM 601 C CA . LEU A 1 76 ? 13.352 5.474 -0.922 1.00 79.19 76 LEU A CA 1
ATOM 602 C C . LEU A 1 76 ? 13.663 6.254 -2.206 1.00 79.19 76 LEU A C 1
ATOM 604 O O . LEU A 1 76 ? 12.790 6.363 -3.070 1.00 79.19 76 LEU A O 1
ATOM 608 N N . GLY A 1 77 ? 14.860 6.836 -2.328 1.00 83.50 77 GLY A N 1
ATOM 609 C CA . GLY A 1 77 ? 15.249 7.629 -3.493 1.00 83.50 77 GLY A CA 1
ATOM 610 C C . GLY A 1 77 ? 14.232 8.728 -3.819 1.00 83.50 77 GLY A C 1
ATOM 611 O O . GLY A 1 77 ? 13.877 9.552 -2.971 1.00 83.50 77 GLY A O 1
ATOM 612 N N . SER A 1 78 ? 13.731 8.728 -5.055 1.00 84.25 78 SER A N 1
ATOM 613 C CA . SER A 1 78 ? 12.753 9.714 -5.541 1.00 84.25 78 SER A CA 1
ATOM 614 C C . SER A 1 78 ? 11.351 9.585 -4.923 1.00 84.25 78 SER A C 1
ATOM 616 O O . SER A 1 78 ? 10.554 10.528 -5.007 1.00 84.25 78 SER A O 1
ATOM 618 N N . CYS A 1 79 ? 11.046 8.457 -4.272 1.00 84.69 79 CYS A N 1
ATOM 619 C CA . CYS A 1 79 ? 9.746 8.191 -3.657 1.00 84.69 79 CYS A CA 1
ATOM 620 C C . CYS A 1 79 ? 9.589 8.788 -2.254 1.00 84.69 79 CYS A C 1
ATOM 622 O O . CYS A 1 79 ? 8.481 8.779 -1.716 1.00 84.69 79 CYS A O 1
ATOM 624 N N . ILE A 1 80 ? 10.647 9.371 -1.679 1.00 84.81 80 ILE A N 1
ATOM 625 C CA . ILE A 1 80 ? 10.595 9.985 -0.343 1.00 84.81 80 ILE A CA 1
ATOM 626 C C . ILE A 1 80 ? 9.523 11.079 -0.239 1.00 84.81 80 ILE A C 1
ATOM 628 O O . ILE A 1 80 ? 8.815 11.154 0.760 1.00 84.81 80 ILE A O 1
ATOM 632 N N . LYS A 1 81 ? 9.321 11.854 -1.313 1.00 86.81 81 LYS A N 1
ATOM 633 C CA . LYS A 1 81 ? 8.277 12.889 -1.395 1.00 86.81 81 LYS A CA 1
ATOM 634 C C . LYS A 1 81 ? 6.869 12.316 -1.211 1.00 86.81 81 LYS A C 1
ATOM 636 O O . LYS A 1 81 ? 6.006 12.974 -0.642 1.00 86.81 81 LYS A O 1
ATOM 641 N N . TYR A 1 82 ? 6.641 11.087 -1.682 1.00 85.38 82 TYR A N 1
ATOM 642 C CA . TYR A 1 82 ? 5.350 10.421 -1.552 1.00 85.38 82 TYR A CA 1
ATOM 643 C C . TYR A 1 82 ? 5.161 9.884 -0.135 1.00 85.38 82 TYR A C 1
ATOM 645 O O . TYR A 1 82 ? 4.095 10.082 0.441 1.00 85.38 82 TYR A O 1
ATOM 653 N N . ALA A 1 83 ? 6.210 9.307 0.457 1.00 83.69 83 ALA A N 1
ATOM 654 C CA . ALA A 1 83 ? 6.198 8.874 1.853 1.00 83.69 83 ALA A CA 1
ATOM 655 C C . ALA A 1 83 ? 5.967 10.048 2.828 1.00 83.69 83 ALA A C 1
ATOM 657 O O . ALA A 1 83 ? 5.192 9.915 3.776 1.00 83.69 83 ALA A O 1
ATOM 658 N N . GLU A 1 84 ? 6.570 11.212 2.567 1.00 85.31 84 GLU A N 1
ATOM 659 C CA . GLU A 1 84 ? 6.320 12.441 3.331 1.00 85.31 84 GLU A CA 1
ATOM 660 C C . GLU A 1 84 ? 4.881 12.942 3.132 1.00 85.31 84 GLU A C 1
ATOM 662 O O . GLU A 1 84 ? 4.169 13.177 4.106 1.00 85.31 84 GLU A O 1
ATOM 667 N N . SER A 1 85 ? 4.405 13.027 1.882 1.00 83.06 85 SER A N 1
ATOM 668 C CA . SER A 1 85 ? 3.031 13.474 1.592 1.00 83.06 85 SER A CA 1
ATOM 669 C C . SER A 1 85 ? 1.954 12.554 2.176 1.00 83.06 85 SER A C 1
ATOM 671 O O . SER A 1 85 ? 0.887 13.022 2.564 1.00 83.06 85 SER A O 1
ATOM 673 N N . GLY A 1 86 ? 2.244 11.254 2.274 1.00 78.88 86 GLY A N 1
ATOM 674 C CA . GLY A 1 86 ? 1.371 10.258 2.890 1.00 78.88 86 GLY A CA 1
ATOM 675 C C . GLY A 1 86 ? 1.458 10.225 4.417 1.00 78.88 86 GLY A C 1
ATOM 676 O O . GLY A 1 86 ? 0.815 9.383 5.036 1.00 78.88 86 GLY A O 1
ATOM 677 N N . GLY A 1 87 ? 2.276 11.083 5.037 1.00 81.81 87 GLY A N 1
ATOM 678 C CA . GLY A 1 87 ? 2.459 11.129 6.490 1.00 81.81 87 GLY A CA 1
ATOM 679 C C . GLY A 1 87 ? 3.183 9.912 7.075 1.00 81.81 87 GLY A C 1
ATOM 680 O O . GLY A 1 87 ? 3.201 9.740 8.294 1.00 81.81 87 GLY A O 1
ATOM 681 N N . ARG A 1 88 ? 3.789 9.062 6.232 1.00 80.75 88 ARG A N 1
ATOM 682 C CA . ARG A 1 88 ? 4.569 7.891 6.668 1.00 80.75 88 ARG A CA 1
ATOM 683 C C . ARG A 1 88 ? 5.859 8.295 7.358 1.00 80.75 88 ARG A C 1
ATOM 685 O O . ARG A 1 88 ? 6.302 7.596 8.269 1.00 80.75 88 ARG A O 1
ATOM 692 N N . VAL A 1 89 ? 6.442 9.400 6.906 1.00 79.38 89 VAL A N 1
ATOM 693 C CA . VAL A 1 89 ? 7.689 9.965 7.410 1.00 79.38 89 VAL A CA 1
ATOM 694 C C . VAL A 1 89 ? 7.470 11.444 7.664 1.00 79.38 89 VAL A C 1
ATOM 696 O O . VAL A 1 89 ? 6.997 12.162 6.788 1.00 79.38 89 VAL A O 1
ATOM 699 N N . ASP A 1 90 ? 7.853 11.902 8.847 1.00 81.25 90 ASP A N 1
ATOM 700 C CA . ASP A 1 90 ? 7.991 13.322 9.129 1.00 81.25 90 ASP A CA 1
ATOM 701 C C . ASP A 1 90 ? 9.479 13.658 9.235 1.00 81.25 90 ASP A C 1
ATOM 703 O O . ASP A 1 90 ? 10.147 13.329 10.219 1.00 81.25 90 ASP A O 1
ATOM 707 N N . LEU A 1 91 ? 9.998 14.327 8.205 1.00 74.00 91 LEU A N 1
ATOM 708 C CA . LEU A 1 91 ? 11.398 14.744 8.135 1.00 74.00 91 LEU A CA 1
ATOM 709 C C . LEU A 1 91 ? 11.757 15.775 9.216 1.00 74.00 91 LEU A C 1
ATOM 711 O O . LEU A 1 91 ? 12.927 15.891 9.578 1.00 74.00 91 LEU A O 1
ATOM 715 N N . LYS A 1 92 ? 10.777 16.512 9.759 1.00 79.50 92 LYS A N 1
ATOM 716 C CA . LYS A 1 92 ? 11.013 17.535 10.791 1.00 79.50 92 LYS A CA 1
ATOM 717 C C . LYS A 1 92 ? 11.151 16.923 12.177 1.00 79.50 92 LYS A C 1
ATOM 719 O O . LYS A 1 92 ? 11.962 17.389 12.972 1.00 79.50 92 LYS A O 1
ATOM 724 N N . THR A 1 93 ? 10.357 15.896 12.469 1.00 75.25 93 THR A N 1
ATOM 725 C CA . THR A 1 93 ? 10.343 15.231 13.782 1.00 75.25 93 THR A CA 1
ATOM 726 C C . THR A 1 93 ? 11.091 13.899 13.794 1.00 75.25 93 THR A C 1
ATOM 728 O O . THR A 1 93 ? 11.213 13.284 14.850 1.00 75.25 93 THR A O 1
ATOM 731 N N . SER A 1 94 ? 11.624 13.460 12.644 1.00 70.75 94 SER A N 1
ATOM 732 C CA . SER A 1 94 ? 12.278 12.154 12.453 1.00 70.75 94 SER A CA 1
ATOM 733 C C . SER A 1 94 ? 11.408 10.970 12.894 1.00 70.75 94 SER A C 1
ATOM 735 O O . SER A 1 94 ? 11.914 9.924 13.301 1.00 70.75 94 SER A O 1
ATOM 737 N N . LYS A 1 95 ? 10.082 11.130 12.823 1.00 78.25 95 LYS A N 1
ATOM 738 C CA . LYS A 1 95 ? 9.116 10.085 13.159 1.00 78.25 95 LYS A CA 1
ATOM 739 C C . LYS A 1 95 ? 8.744 9.306 11.902 1.00 78.25 95 LYS A C 1
ATOM 741 O O . LYS A 1 95 ? 8.513 9.904 10.852 1.00 78.25 95 LYS A O 1
ATOM 746 N N . TYR A 1 96 ? 8.634 7.984 12.022 1.00 80.00 96 TYR A N 1
ATOM 747 C CA . TYR A 1 96 ? 8.130 7.133 10.948 1.00 80.00 96 TYR A CA 1
ATOM 748 C C . TYR A 1 96 ? 7.165 6.063 11.460 1.00 80.00 96 TYR A C 1
ATOM 750 O O . TYR A 1 96 ? 7.189 5.699 12.637 1.00 80.00 96 TYR A O 1
ATOM 758 N N . TYR A 1 97 ? 6.302 5.578 10.565 1.00 84.38 97 TYR A N 1
ATOM 759 C CA . TYR A 1 97 ? 5.300 4.554 10.865 1.00 84.38 97 TYR A CA 1
ATOM 760 C C . TYR A 1 97 ? 5.615 3.255 10.107 1.00 84.38 97 TYR A C 1
ATOM 762 O O . TYR A 1 97 ? 5.356 3.191 8.904 1.00 84.38 97 TYR A O 1
ATOM 770 N N . PRO A 1 98 ? 6.140 2.211 10.782 1.00 85.00 98 PRO A N 1
ATOM 771 C CA . PRO A 1 98 ? 6.643 1.012 10.107 1.00 85.00 98 PRO A CA 1
ATOM 772 C C . PRO A 1 98 ? 5.560 0.069 9.580 1.00 85.00 98 PRO A C 1
ATOM 774 O O . PRO A 1 98 ? 5.841 -0.799 8.757 1.00 85.00 98 PRO A O 1
ATOM 777 N N . GLN A 1 99 ? 4.324 0.211 10.056 1.00 87.50 99 GLN A N 1
ATOM 778 C CA . GLN A 1 99 ? 3.237 -0.712 9.741 1.00 87.50 99 GLN A CA 1
ATOM 779 C C . GLN A 1 99 ? 2.907 -0.723 8.245 1.00 87.50 99 GLN A C 1
ATOM 781 O O . GLN A 1 99 ? 2.803 0.331 7.611 1.00 87.50 99 GLN A O 1
ATOM 786 N N . SER A 1 100 ? 2.685 -1.914 7.690 1.00 90.31 100 SER A N 1
ATOM 787 C CA . SER A 1 100 ? 2.251 -2.057 6.300 1.00 90.31 100 SER A CA 1
ATOM 788 C C . SER A 1 100 ? 0.832 -1.524 6.100 1.00 90.31 100 SER A C 1
ATOM 790 O O . SER A 1 100 ? 0.030 -1.521 7.037 1.00 90.31 100 SER A O 1
ATOM 792 N N . LEU A 1 101 ? 0.504 -1.071 4.886 1.00 89.44 101 LEU A N 1
ATOM 793 C CA . LEU A 1 101 ? -0.857 -0.613 4.584 1.00 89.44 101 LEU A CA 1
ATOM 794 C C . LEU A 1 101 ? -1.912 -1.706 4.803 1.00 89.44 101 LEU A C 1
ATOM 796 O O . LEU A 1 101 ? -2.917 -1.388 5.431 1.00 89.44 101 LEU A O 1
ATOM 800 N N . PRO A 1 102 ? -1.694 -2.978 4.403 1.00 90.44 102 PRO A N 1
ATOM 801 C CA . PRO A 1 102 ? -2.657 -4.036 4.705 1.00 90.44 102 PRO A CA 1
ATOM 802 C C . PRO A 1 102 ? -2.885 -4.236 6.210 1.00 90.44 102 PRO A C 1
ATOM 804 O O . PRO A 1 102 ? -3.995 -4.528 6.639 1.00 90.44 102 PRO A O 1
ATOM 807 N N . THR A 1 103 ? -1.852 -4.037 7.039 1.00 90.44 103 THR A N 1
ATOM 808 C CA . THR A 1 103 ? -2.005 -4.120 8.503 1.00 90.44 103 THR A CA 1
ATOM 809 C C . THR A 1 103 ? -2.857 -2.966 9.030 1.00 90.44 103 THR A C 1
ATOM 811 O O . THR A 1 103 ? -3.689 -3.161 9.909 1.00 90.44 103 THR A O 1
ATOM 814 N N . ILE A 1 104 ? -2.660 -1.759 8.495 1.00 89.56 104 ILE A N 1
ATOM 815 C CA . ILE A 1 104 ? -3.445 -0.578 8.874 1.00 89.56 104 ILE A CA 1
ATOM 816 C C . ILE A 1 104 ? -4.907 -0.742 8.450 1.00 89.56 104 ILE A C 1
ATOM 818 O O . ILE A 1 104 ? -5.790 -0.439 9.244 1.00 89.56 104 ILE A O 1
ATOM 822 N N . GLU A 1 105 ? -5.158 -1.261 7.246 1.00 90.81 105 GLU A N 1
ATOM 823 C CA . GLU A 1 105 ? -6.501 -1.591 6.751 1.00 90.81 105 GLU A CA 1
ATOM 824 C C . GLU A 1 105 ? -7.205 -2.585 7.681 1.00 90.81 105 GLU A C 1
ATOM 826 O O . GLU A 1 105 ? -8.298 -2.308 8.166 1.00 90.81 105 GLU A O 1
ATOM 831 N N . ALA A 1 106 ? -6.538 -3.693 8.015 1.00 90.88 106 ALA A N 1
ATOM 832 C CA . ALA A 1 106 ? -7.094 -4.712 8.902 1.00 90.88 106 ALA A CA 1
ATOM 833 C C . ALA A 1 106 ? -7.367 -4.183 10.321 1.00 90.88 106 ALA A C 1
ATOM 835 O O . ALA A 1 106 ? -8.372 -4.541 10.942 1.00 90.88 106 ALA A O 1
ATOM 836 N N . ASN A 1 107 ? -6.490 -3.319 10.842 1.00 91.31 107 ASN A N 1
ATOM 837 C CA . ASN A 1 107 ? -6.697 -2.671 12.136 1.00 91.31 107 ASN A CA 1
ATOM 838 C C . ASN A 1 107 ? -7.890 -1.710 12.088 1.00 91.31 107 ASN A C 1
ATOM 840 O O . ASN A 1 107 ? -8.715 -1.737 12.994 1.00 91.31 107 ASN A O 1
ATOM 844 N N . ALA A 1 108 ? -8.018 -0.915 11.023 1.00 90.19 108 ALA A N 1
ATOM 845 C CA . ALA A 1 108 ? -9.147 -0.007 10.845 1.00 90.19 108 ALA A CA 1
ATOM 846 C C . ALA A 1 108 ? -10.478 -0.771 10.758 1.00 90.19 108 ALA A C 1
ATOM 848 O O . ALA A 1 108 ? -11.430 -0.414 11.447 1.00 90.19 108 ALA A O 1
ATOM 849 N N . GLU A 1 109 ? -10.527 -1.867 9.995 1.00 91.19 109 GLU A N 1
ATOM 850 C CA . GLU A 1 109 ? -11.714 -2.726 9.900 1.00 91.19 109 GLU A CA 1
ATOM 851 C C . GLU A 1 109 ? -12.067 -3.360 11.259 1.00 91.19 109 GLU A C 1
ATOM 853 O O . GLU A 1 109 ? -13.234 -3.403 11.661 1.00 91.19 109 GLU A O 1
ATOM 858 N N . SER A 1 110 ? -11.053 -3.796 12.011 1.00 91.31 110 SER A N 1
ATOM 859 C CA . SER A 1 110 ? -11.230 -4.350 13.358 1.00 91.31 110 SER A CA 1
ATOM 860 C C . SER A 1 110 ? -11.762 -3.308 14.346 1.00 91.31 110 SER A C 1
ATOM 862 O O . SER A 1 110 ? -12.683 -3.594 15.117 1.00 91.31 110 SER A O 1
ATOM 864 N N . ASP A 1 111 ? -11.218 -2.092 14.309 1.00 91.31 111 ASP A N 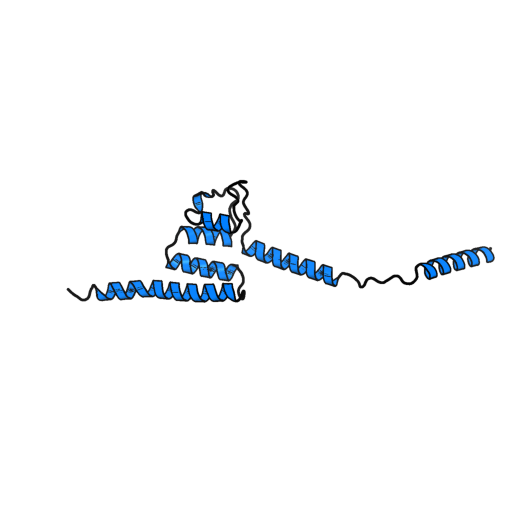1
ATOM 865 C CA . ASP A 1 111 ? -11.641 -0.981 15.161 1.00 91.31 111 ASP A CA 1
ATOM 866 C C . ASP A 1 111 ? -13.068 -0.535 14.821 1.00 91.31 111 ASP A C 1
ATOM 868 O O . ASP A 1 111 ? -13.880 -0.306 15.722 1.00 91.31 111 ASP A O 1
ATOM 872 N N . GLU A 1 112 ? -13.426 -0.480 13.537 1.00 91.12 112 GLU A N 1
ATOM 873 C CA . GLU A 1 112 ? -14.797 -0.213 13.100 1.00 91.12 112 GLU A CA 1
ATOM 874 C C . GLU A 1 112 ? -15.771 -1.290 13.586 1.00 91.12 112 GLU A C 1
ATOM 876 O O . GLU A 1 112 ? -16.850 -0.970 14.100 1.00 91.12 112 GLU A O 1
ATOM 881 N N . ALA A 1 113 ? -15.398 -2.568 13.485 1.00 90.19 113 ALA A N 1
ATOM 882 C CA . ALA A 1 113 ? -16.204 -3.669 14.004 1.00 90.19 113 ALA A CA 1
ATOM 883 C C . ALA A 1 113 ? -16.396 -3.556 15.526 1.00 90.19 113 ALA A C 1
ATOM 885 O O . ALA A 1 113 ? -17.514 -3.722 16.030 1.00 90.19 113 ALA A O 1
ATOM 886 N N . LEU A 1 114 ? -15.338 -3.198 16.259 1.00 91.50 114 LEU A N 1
ATOM 887 C CA . LEU A 1 114 ? -15.393 -2.979 17.700 1.00 91.50 114 LEU A CA 1
ATOM 888 C C . LEU A 1 114 ? -16.308 -1.799 18.047 1.00 91.50 114 LEU A C 1
ATOM 890 O O . LEU A 1 114 ? -17.200 -1.950 18.887 1.00 91.50 114 LEU A O 1
ATOM 894 N N . LEU A 1 115 ? -16.168 -0.656 17.376 1.00 90.75 115 LEU A N 1
ATOM 895 C CA . LEU A 1 115 ? -17.030 0.511 17.584 1.00 90.75 115 LEU A CA 1
ATOM 896 C C . LEU A 1 115 ? -18.498 0.202 17.269 1.00 90.75 115 LEU A C 1
ATOM 898 O O . LEU A 1 115 ? -19.390 0.592 18.029 1.00 90.75 115 LEU A O 1
ATOM 902 N N . ASN A 1 116 ? -18.762 -0.549 16.200 1.00 88.94 116 ASN A N 1
ATOM 903 C CA . ASN A 1 116 ? -20.106 -1.002 15.853 1.00 88.94 116 ASN A CA 1
ATOM 904 C C . ASN A 1 116 ? -20.682 -1.948 16.915 1.00 88.94 116 ASN A C 1
ATOM 906 O O . ASN A 1 116 ? -21.857 -1.821 17.281 1.00 88.94 116 ASN A O 1
ATOM 910 N N . SER A 1 117 ? -19.861 -2.845 17.466 1.00 86.75 117 SER A N 1
ATOM 911 C CA . SER A 1 117 ? -20.271 -3.725 18.563 1.00 86.75 117 SER A CA 1
ATOM 912 C C . SER A 1 117 ? -20.618 -2.927 19.824 1.00 86.75 117 SER A C 1
ATOM 914 O O . SER A 1 117 ? -21.685 -3.140 20.392 1.00 86.75 117 SER A O 1
ATOM 916 N N . LEU A 1 118 ? -19.809 -1.927 20.200 1.00 86.56 118 LEU A N 1
ATOM 917 C CA . LEU A 1 118 ? -20.070 -1.045 21.344 1.00 86.56 118 LEU A CA 1
ATOM 918 C C . LEU A 1 118 ? -21.322 -0.191 21.135 1.00 86.56 118 LEU A C 1
ATOM 920 O O . LEU A 1 118 ? -22.108 0.001 22.065 1.00 86.56 118 LEU A O 1
ATOM 924 N N . ARG A 1 119 ? -21.545 0.298 19.909 1.00 83.25 119 ARG A N 1
ATOM 925 C CA . ARG A 1 119 ? -22.756 1.049 19.554 1.00 83.25 119 ARG A CA 1
ATOM 926 C C . ARG A 1 119 ? -24.011 0.197 19.725 1.00 83.25 119 ARG A C 1
ATOM 928 O O . ARG A 1 119 ? -25.027 0.711 20.184 1.00 83.25 119 ARG A O 1
ATOM 935 N N . THR A 1 120 ? -23.929 -1.084 19.378 1.00 78.38 120 THR A N 1
ATOM 936 C CA . THR A 1 120 ? -25.051 -2.034 19.451 1.00 78.38 120 THR A CA 1
ATOM 937 C C . THR A 1 120 ? -25.245 -2.589 20.866 1.00 78.38 120 THR A C 1
ATOM 939 O O . THR A 1 120 ? -26.373 -2.786 21.307 1.00 78.38 120 THR A O 1
ATOM 942 N N . ALA A 1 121 ? -24.150 -2.776 21.608 1.00 67.62 121 ALA A N 1
ATOM 943 C CA . ALA A 1 121 ? -24.131 -3.209 23.005 1.00 67.62 121 ALA A CA 1
ATOM 944 C C . ALA A 1 121 ? -24.479 -2.086 23.992 1.00 67.62 121 ALA A C 1
ATOM 946 O O . ALA A 1 121 ? -24.642 -2.349 25.186 1.00 67.62 121 ALA A O 1
ATOM 947 N N . LYS A 1 122 ? -24.630 -0.839 23.520 1.00 55.12 122 LYS A N 1
ATOM 948 C CA . LYS A 1 122 ? -25.279 0.221 24.288 1.00 55.12 122 LYS A CA 1
ATOM 949 C C . LYS A 1 122 ? -26.721 -0.214 24.530 1.00 55.12 122 LYS A C 1
ATOM 951 O O . LYS A 1 122 ? -27.601 0.027 23.706 1.00 55.12 122 LYS A O 1
ATOM 956 N N . ALA A 1 123 ? -26.931 -0.882 25.664 1.00 59.47 123 ALA A N 1
ATOM 957 C CA . ALA A 1 123 ? -28.244 -1.241 26.165 1.00 59.47 123 ALA A CA 1
ATOM 958 C C . ALA A 1 123 ? -29.169 -0.026 26.012 1.00 59.47 123 ALA A C 1
ATOM 960 O O . ALA A 1 123 ? -28.704 1.108 26.226 1.00 59.47 123 ALA A O 1
ATOM 961 N N . PRO A 1 124 ? -30.457 -0.213 25.650 1.00 54.88 124 PRO A N 1
ATOM 962 C CA . PRO A 1 124 ? -31.400 0.882 25.774 1.00 54.88 124 PRO A CA 1
ATOM 963 C C . PRO A 1 124 ? -31.212 1.404 27.188 1.00 54.88 124 PRO A C 1
ATOM 965 O O . PRO A 1 124 ? -31.183 0.608 28.126 1.00 54.88 124 PRO A O 1
ATOM 968 N N . ALA A 1 125 ? -30.980 2.711 27.328 1.00 55.03 125 ALA A N 1
ATOM 969 C CA . ALA A 1 125 ? -31.005 3.336 28.630 1.00 55.03 125 ALA A CA 1
ATOM 970 C C . ALA A 1 125 ? -32.379 2.990 29.195 1.00 55.03 125 ALA A C 1
ATOM 972 O O . ALA A 1 125 ? -33.380 3.622 28.847 1.00 55.03 125 ALA A O 1
ATOM 973 N N . THR A 1 126 ? -32.445 1.927 29.995 1.00 54.66 126 THR A N 1
ATOM 974 C CA . THR A 1 126 ? -33.544 1.667 30.891 1.00 54.66 126 THR A CA 1
ATOM 975 C C . THR A 1 126 ? -33.517 2.902 31.750 1.00 54.66 126 THR A C 1
ATOM 977 O O . THR A 1 126 ? -32.717 3.010 32.677 1.00 54.66 126 THR A O 1
ATOM 980 N N . LYS A 1 127 ? -34.313 3.905 31.362 1.00 56.19 127 LYS A N 1
ATOM 981 C CA . LYS A 1 127 ? -34.783 4.915 32.287 1.00 56.19 127 LYS A CA 1
ATOM 982 C C . LYS A 1 127 ? -35.359 4.072 33.407 1.00 56.19 127 LYS A C 1
ATOM 984 O O . LYS A 1 127 ? -36.413 3.469 33.229 1.00 56.19 127 LYS A O 1
ATOM 989 N N . VAL A 1 128 ? -34.587 3.903 34.475 1.00 54.69 128 VAL A N 1
ATOM 990 C CA . VAL A 1 128 ? -35.059 3.291 35.704 1.00 54.69 128 VAL A CA 1
ATOM 991 C C . VAL A 1 128 ? -36.145 4.250 36.152 1.00 54.69 128 VAL A C 1
ATOM 993 O O . VAL A 1 128 ? -35.847 5.340 36.635 1.00 54.69 128 VAL A O 1
ATOM 996 N N . LYS A 1 129 ? -37.392 3.923 35.807 1.00 55.53 129 LYS A N 1
ATOM 997 C CA . LYS A 1 129 ? -38.527 4.811 36.040 1.00 55.53 129 LYS A CA 1
ATOM 998 C C . LYS A 1 129 ? -38.788 4.948 37.537 1.00 55.53 129 LYS A C 1
ATOM 1000 O O . LYS A 1 129 ? -39.165 6.028 37.963 1.00 55.53 129 LYS A O 1
ATOM 1005 N N . ASP A 1 130 ? -38.428 3.939 38.334 1.00 58.44 130 ASP A N 1
ATOM 1006 C CA . ASP A 1 130 ? -38.948 3.835 39.691 1.00 58.44 130 ASP A CA 1
ATOM 1007 C C . ASP A 1 130 ? -37.885 3.468 40.736 1.00 58.44 130 ASP A C 1
ATOM 1009 O O . ASP A 1 130 ? -37.966 2.468 41.446 1.00 58.44 130 ASP A O 1
ATOM 1013 N N . PHE A 1 131 ? -36.885 4.341 40.900 1.00 62.22 131 PHE A N 1
ATOM 1014 C CA . PHE A 1 131 ? -36.098 4.363 42.145 1.00 62.22 131 PHE A CA 1
ATOM 1015 C C . PHE A 1 131 ? -36.986 4.647 43.369 1.00 62.22 131 PHE A C 1
ATOM 1017 O O . PHE A 1 131 ? -36.673 4.222 44.481 1.00 62.22 1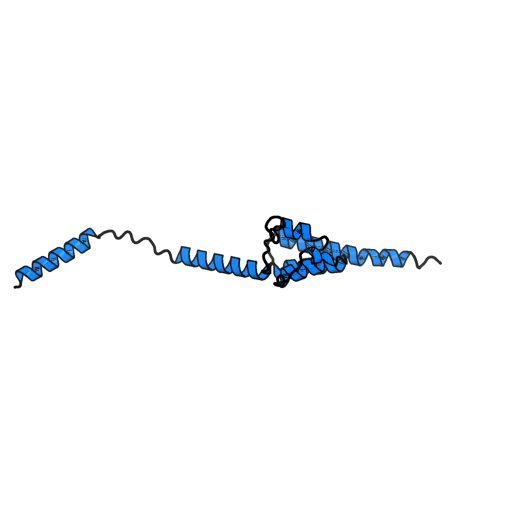31 PHE A O 1
ATOM 1024 N N . LEU A 1 132 ? -38.102 5.351 43.157 1.00 62.09 132 LEU A N 1
ATOM 1025 C CA . LEU A 1 132 ? -39.059 5.692 44.199 1.00 62.09 132 LEU A CA 1
ATOM 1026 C C . LEU A 1 132 ? -39.861 4.467 44.662 1.00 62.09 132 LEU A C 1
ATOM 1028 O O . LEU A 1 132 ? -39.991 4.267 45.866 1.00 62.09 132 LEU A O 1
ATOM 1032 N N . GLU A 1 133 ? -40.334 3.618 43.741 1.00 59.62 133 GLU A N 1
ATOM 1033 C CA . GLU A 1 133 ? -41.089 2.410 44.105 1.00 59.62 133 GLU A CA 1
ATOM 1034 C C . GLU A 1 133 ? -40.203 1.385 44.807 1.00 59.62 133 GLU A C 1
ATOM 1036 O O . GLU A 1 133 ? -40.621 0.835 45.821 1.00 59.62 133 GLU A O 1
ATOM 1041 N N . LYS A 1 134 ? -38.952 1.196 44.354 1.00 66.50 134 LYS A N 1
ATOM 1042 C CA . LYS A 1 134 ? -38.000 0.305 45.036 1.00 66.50 134 LYS A CA 1
ATOM 1043 C C . LYS A 1 134 ? -37.774 0.737 46.491 1.00 66.50 134 LYS A C 1
ATOM 1045 O O . LYS A 1 134 ? -37.925 -0.075 47.404 1.00 66.50 134 LYS A O 1
ATOM 1050 N N . ASN A 1 135 ? -37.500 2.024 46.718 1.00 68.50 135 ASN A N 1
ATOM 1051 C CA . ASN A 1 135 ? -37.315 2.561 48.069 1.00 68.50 135 ASN A CA 1
ATOM 1052 C C . ASN A 1 135 ? -38.604 2.488 48.904 1.00 68.50 135 ASN A C 1
ATOM 1054 O O . ASN A 1 135 ? -38.545 2.196 50.098 1.00 68.50 135 ASN A O 1
ATOM 1058 N N . ALA A 1 136 ? -39.772 2.711 48.291 1.00 65.38 136 ALA A N 1
ATOM 1059 C CA . ALA A 1 136 ? -41.061 2.573 48.963 1.00 65.38 136 ALA A CA 1
ATOM 1060 C C . ALA A 1 136 ? -41.337 1.118 49.375 1.00 65.38 136 ALA A C 1
ATOM 1062 O O . ALA A 1 136 ? -41.808 0.884 50.487 1.00 65.38 136 ALA A O 1
ATOM 1063 N N . THR A 1 137 ? -40.991 0.138 48.532 1.00 65.88 137 THR A N 1
ATOM 1064 C CA . THR A 1 137 ? -41.129 -1.291 48.855 1.00 65.88 137 THR A CA 1
ATOM 1065 C C . THR A 1 137 ? -40.153 -1.752 49.934 1.00 65.88 137 THR A C 1
ATOM 1067 O O . THR A 1 137 ? -40.557 -2.489 50.832 1.00 65.88 137 THR A O 1
ATOM 1070 N N . GLU A 1 138 ? -38.906 -1.275 49.917 1.00 72.06 138 GLU A N 1
ATOM 1071 C CA . GLU A 1 138 ? -37.924 -1.578 50.967 1.00 72.06 138 GLU A CA 1
ATOM 1072 C C . GLU A 1 138 ? -38.345 -0.974 52.318 1.00 72.06 138 GLU A C 1
ATOM 1074 O O . GLU A 1 138 ? -38.257 -1.641 53.353 1.00 72.06 138 GLU A O 1
ATOM 1079 N N . ALA A 1 139 ? -38.892 0.247 52.317 1.00 70.56 139 ALA A N 1
ATOM 1080 C CA . ALA A 1 139 ? -39.436 0.876 53.519 1.00 70.56 139 ALA A CA 1
ATOM 1081 C C . ALA A 1 139 ? -40.672 0.134 54.061 1.00 70.56 139 ALA A C 1
ATOM 1083 O O . ALA A 1 139 ? -40.768 -0.088 55.270 1.00 70.56 139 ALA A O 1
ATOM 1084 N N . LEU A 1 140 ? -41.586 -0.304 53.187 1.00 67.88 140 LEU A N 1
ATOM 1085 C CA . LEU A 1 140 ? -42.763 -1.088 53.578 1.00 67.88 140 LEU A CA 1
ATOM 1086 C C . LEU A 1 140 ? -42.369 -2.433 54.203 1.00 67.88 140 LEU A C 1
ATOM 1088 O O . LEU A 1 140 ? -42.828 -2.760 55.301 1.00 67.88 140 LEU A O 1
ATOM 1092 N N . MET A 1 141 ? -41.452 -3.169 53.569 1.00 71.06 141 MET A N 1
ATOM 1093 C CA . MET A 1 141 ? -40.943 -4.436 54.107 1.00 71.06 141 MET A CA 1
ATOM 1094 C C . MET A 1 141 ? -40.266 -4.250 55.472 1.00 71.06 141 MET A C 1
ATOM 1096 O O . MET A 1 141 ? -40.518 -5.027 56.395 1.00 71.06 141 MET A O 1
ATOM 1100 N N . ALA A 1 142 ? -39.476 -3.185 55.648 1.00 72.75 142 ALA A N 1
ATOM 1101 C CA . ALA A 1 142 ? -38.852 -2.866 56.932 1.00 72.75 142 ALA A CA 1
ATOM 1102 C C . ALA A 1 142 ? -39.881 -2.547 58.035 1.00 72.75 142 ALA A C 1
ATOM 1104 O O . ALA A 1 142 ? -39.664 -2.882 59.203 1.00 72.75 142 ALA A O 1
ATOM 1105 N N . THR A 1 143 ? -41.011 -1.921 57.687 1.00 71.88 143 THR A N 1
ATOM 1106 C CA . THR A 1 143 ? -42.091 -1.653 58.653 1.00 71.88 143 THR A CA 1
ATOM 1107 C C . THR A 1 143 ? -42.881 -2.906 59.032 1.00 71.88 143 THR A C 1
ATOM 1109 O O . THR A 1 143 ? -43.213 -3.068 60.204 1.00 71.88 143 THR A O 1
ATOM 1112 N N . GLN A 1 144 ? -43.115 -3.830 58.095 1.00 61.78 144 GLN A N 1
ATOM 1113 C CA . GLN A 1 144 ? -43.785 -5.105 58.384 1.00 61.78 144 GLN A CA 1
ATOM 1114 C C . GLN A 1 144 ? -42.947 -6.020 59.285 1.00 61.78 144 GLN A C 1
ATOM 1116 O O . GLN A 1 144 ? -43.497 -6.626 60.201 1.00 61.78 144 GLN A O 1
ATOM 1121 N N . LEU A 1 145 ? -41.623 -6.046 59.108 1.00 65.88 145 LEU A N 1
ATOM 1122 C CA . LEU A 1 145 ? -40.712 -6.774 60.002 1.00 65.88 145 LEU A CA 1
ATOM 1123 C C . LEU A 1 145 ? -40.693 -6.220 61.437 1.00 65.88 145 LEU A C 1
ATOM 1125 O O . LEU A 1 145 ? -40.510 -6.981 62.380 1.00 65.88 145 LEU A O 1
ATOM 1129 N N . LYS A 1 146 ? -40.904 -4.910 61.623 1.00 67.75 146 LYS A N 1
ATOM 1130 C CA . LYS A 1 146 ? -40.994 -4.289 62.958 1.00 67.75 146 LYS A CA 1
ATOM 1131 C C . LYS A 1 146 ? -42.309 -4.564 63.686 1.00 67.75 146 LYS A C 1
ATOM 1133 O O . LYS A 1 146 ? -42.339 -4.426 64.899 1.00 67.75 146 LYS A O 1
ATOM 1138 N N . LEU A 1 147 ? -43.376 -4.895 62.962 1.00 60.50 147 LEU A N 1
ATOM 1139 C CA . LEU A 1 147 ? -44.696 -5.190 63.532 1.00 60.50 147 LEU A CA 1
ATOM 1140 C C . LEU A 1 147 ? -44.885 -6.678 63.874 1.00 60.50 147 LEU A C 1
ATOM 1142 O O . LEU A 1 147 ? -45.851 -7.018 64.549 1.00 60.50 147 LEU A O 1
ATOM 1146 N N . GLN A 1 148 ? -44.003 -7.556 63.384 1.00 52.16 148 GLN A N 1
ATOM 1147 C CA . GLN A 1 148 ? -44.040 -9.005 63.630 1.00 52.16 148 GLN A CA 1
ATOM 1148 C C . GLN A 1 148 ? -43.112 -9.481 64.765 1.00 52.16 148 GLN A C 1
ATOM 1150 O O . GLN A 1 148 ? -43.110 -10.676 65.060 1.00 52.16 148 GLN A O 1
ATOM 1155 N N . ASN A 1 149 ? -42.371 -8.571 65.406 1.00 44.56 149 ASN A N 1
ATOM 1156 C CA . ASN A 1 149 ? -41.628 -8.800 66.654 1.00 44.56 149 ASN A CA 1
ATOM 1157 C C . ASN A 1 149 ? -42.314 -8.078 67.815 1.00 44.56 149 ASN A C 1
ATOM 1159 O O . ASN A 1 149 ? -42.173 -8.564 68.957 1.00 44.56 149 ASN A O 1
#

pLDDT: mean 79.02, std 14.28, range [44.56, 93.31]

Foldseek 3Di:
DPPVPVVVVVVVVVLVVVLVVLVVVLVVCVVVVPDQPLVSLVSQLVSCVSVVPPLSNVVSVCLAPFDDPPDDLVSSPPCSVVCVVVVQADPVVRDGDRDHPNRVVVVVVVVVVVVVVVVVPPPPPPPVVPPPVVVVVVVVVVVVVVVVD

Radius of gyration: 31.26 Å; Cα contacts (8 Å, |Δi|>4): 85; chains: 1; bounding box: 63×26×112 Å

Nearest PDB structures (foldseek):
  5j2l-assembly1_B  TM=6.097E-01  e=8.317E+00  synthetic construct
  5ol2-assembly2_F  TM=3.862E-01  e=9.395E+00  Clostridioides difficile

Secondary structure (DSSP, 8-state):
--THHHHHHHHHHHHHHHHHHHHHHHHHHHHHT-S-HHHHHHHHHHHHHHHT-HHHHHHHHHHHH---TT--GGGGGGGHHHHHHTTSEETTTTEE----HHHHHHHHHHHHHHHHHHHHHS--------HHHHHHHHHHHHHHHHH--